Protein AF-A0A955I783-F1 (afdb_monomer)

Secondary structure (DSSP, 8-state):
-------TT----BTT-BHHHHHHHH-PPPSS-TTSBHHHHHHHTT-HHHHHHSB----

Foldseek 3Di:
DDPPPPPPDPPAQAQQDFQLVCCVPPVDDDPDDRNDGPLNVCVVVVNNVVNVVGDHDDD

Organism: NCBI:txid2099670

Radius of gyration: 13.58 Å; Cα contacts (8 Å, |Δi|>4): 61; chains: 1; bounding box: 23×46×25 Å

Mean predicted aligned error: 8.34 Å

pLDDT: mean 79.58, std 15.78, range [42.12, 93.5]

Sequence (59 aa):
MRKVKKDKNQIILTRNTKVSELKELYGIELSVDPNTKLGDYLREGGFPSLVDMMVEGDK

Structure (mmCIF, N/CA/C/O backbone):
data_AF-A0A955I783-F1
#
_entry.id   AF-A0A955I783-F1
#
loop_
_atom_site.group_PDB
_atom_site.id
_atom_site.type_symbol
_atom_site.label_atom_id
_atom_site.label_alt_id
_atom_site.label_comp_id
_atom_site.label_asym_id
_atom_site.label_entity_id
_atom_site.label_seq_id
_atom_site.pdbx_PDB_ins_code
_atom_site.Cartn_x
_atom_site.Cartn_y
_atom_site.Cartn_z
_atom_site.occupancy
_atom_site.B_iso_or_equiv
_atom_site.auth_seq_id
_atom_site.auth_comp_id
_atom_site.auth_asym_id
_atom_site.auth_atom_id
_atom_site.pdbx_PDB_model_num
ATOM 1 N N . MET A 1 1 ? -2.571 37.954 11.044 1.00 42.12 1 MET A N 1
ATOM 2 C CA . MET A 1 1 ? -2.148 36.548 11.244 1.00 42.12 1 MET A CA 1
ATOM 3 C C . MET A 1 1 ? -3.268 35.619 10.780 1.00 42.12 1 MET A C 1
ATOM 5 O O . MET A 1 1 ? -4.282 35.522 11.460 1.00 42.12 1 MET A O 1
ATOM 9 N N . ARG A 1 2 ? -3.157 35.005 9.592 1.00 46.06 2 ARG A N 1
ATOM 10 C CA . ARG A 1 2 ? -4.166 34.044 9.108 1.00 46.06 2 ARG A CA 1
ATOM 11 C C . ARG A 1 2 ? -3.990 32.727 9.874 1.00 46.06 2 ARG A C 1
ATOM 13 O O . ARG A 1 2 ? -2.976 32.059 9.714 1.00 46.06 2 ARG A O 1
ATOM 20 N N . LYS A 1 3 ? -4.953 32.382 10.735 1.00 52.53 3 LYS A N 1
ATOM 21 C CA . LYS A 1 3 ? -5.034 31.069 11.391 1.00 52.53 3 LYS A CA 1
ATOM 22 C C . LYS A 1 3 ? -5.380 30.030 10.324 1.00 52.53 3 LYS A C 1
ATOM 24 O O . LYS A 1 3 ? -6.532 29.946 9.908 1.00 52.53 3 LYS A O 1
ATOM 29 N N . VAL A 1 4 ? -4.392 29.262 9.875 1.00 53.06 4 VAL A N 1
ATOM 30 C CA . VAL A 1 4 ? -4.629 28.058 9.074 1.00 53.06 4 VAL A CA 1
ATOM 31 C C . VAL A 1 4 ? -5.310 27.053 10.005 1.00 53.06 4 VAL A C 1
ATOM 33 O O . VAL A 1 4 ? -4.664 26.463 10.870 1.00 53.06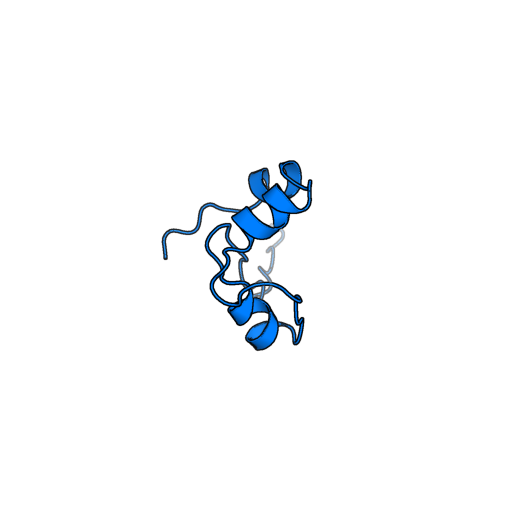 4 VAL A O 1
ATOM 36 N N . LYS A 1 5 ? -6.636 26.916 9.902 1.00 45.75 5 LYS A N 1
ATOM 37 C CA . LYS A 1 5 ? -7.343 25.778 10.494 1.00 45.75 5 LYS A CA 1
ATOM 38 C C . LYS A 1 5 ? -6.821 24.542 9.764 1.00 45.75 5 LYS A C 1
ATOM 40 O O . LYS A 1 5 ? -7.138 24.347 8.600 1.00 45.75 5 LYS A O 1
ATOM 45 N N . LYS A 1 6 ? -5.967 23.753 10.420 1.00 51.03 6 LYS A N 1
ATOM 46 C CA . LYS A 1 6 ? -5.680 22.388 9.976 1.00 51.03 6 LYS A CA 1
ATOM 47 C C . LYS A 1 6 ? -6.985 21.607 10.101 1.00 51.03 6 LYS A C 1
ATOM 49 O O . LYS A 1 6 ? -7.410 21.317 11.220 1.00 51.03 6 LYS A O 1
ATOM 54 N N . ASP A 1 7 ? -7.634 21.343 8.974 1.00 54.97 7 ASP A N 1
ATOM 55 C CA . ASP A 1 7 ? -8.713 20.367 8.880 1.00 54.97 7 ASP A CA 1
ATOM 56 C C . ASP A 1 7 ? -8.225 19.036 9.467 1.00 54.97 7 ASP A C 1
ATOM 58 O O . ASP A 1 7 ? -7.233 18.456 9.028 1.00 54.97 7 ASP A O 1
ATOM 62 N N . LYS A 1 8 ? -8.884 18.604 10.542 1.00 51.84 8 LYS A N 1
ATOM 63 C CA . LYS A 1 8 ? -8.439 17.542 11.457 1.00 51.84 8 LYS A CA 1
ATOM 64 C C . LYS A 1 8 ? -8.654 16.111 10.940 1.00 51.84 8 LYS A C 1
ATOM 66 O O . LYS A 1 8 ? -8.570 15.186 11.735 1.00 51.84 8 LYS A O 1
ATOM 71 N N . ASN A 1 9 ? -8.899 15.904 9.646 1.00 52.41 9 ASN A N 1
ATOM 72 C CA . ASN A 1 9 ? -9.343 14.597 9.140 1.00 52.41 9 ASN A CA 1
ATOM 73 C C . ASN A 1 9 ? -8.565 14.053 7.933 1.00 52.41 9 ASN A C 1
ATOM 75 O O . ASN A 1 9 ? -9.045 13.144 7.262 1.00 52.41 9 ASN A O 1
ATOM 79 N N . GLN A 1 10 ? -7.364 14.564 7.650 1.00 57.94 10 GLN A N 1
ATOM 80 C CA . GLN A 1 10 ? -6.491 13.912 6.672 1.00 57.94 10 GLN A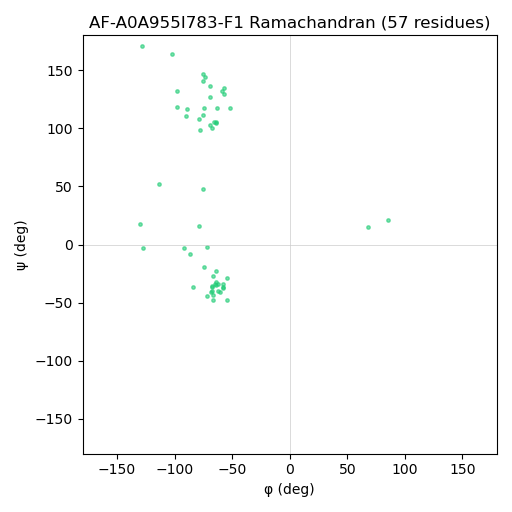 CA 1
ATOM 81 C C . GLN A 1 10 ? -5.830 12.698 7.324 1.00 57.94 10 GLN A C 1
ATOM 83 O O . GLN A 1 10 ? -4.850 12.832 8.055 1.00 57.94 10 GLN A O 1
ATOM 88 N N . ILE A 1 11 ? -6.393 11.514 7.081 1.00 67.81 11 ILE A N 1
ATOM 89 C CA . ILE A 1 11 ? -5.693 10.261 7.353 1.00 67.81 11 ILE A CA 1
ATOM 90 C C . ILE A 1 11 ? -4.470 10.244 6.439 1.00 67.81 11 ILE A C 1
ATOM 92 O O . ILE A 1 11 ? -4.594 10.325 5.216 1.00 67.81 11 ILE A O 1
ATOM 96 N N . ILE A 1 12 ? -3.284 10.229 7.042 1.00 72.38 12 ILE A N 1
ATOM 97 C CA . ILE A 1 12 ? -2.032 10.241 6.294 1.00 72.38 12 ILE A CA 1
ATOM 98 C C . ILE A 1 12 ? -1.790 8.821 5.796 1.00 72.38 12 ILE A C 1
ATOM 100 O O . ILE A 1 12 ? -1.456 7.930 6.573 1.00 72.38 12 ILE A O 1
ATOM 104 N N . LEU A 1 13 ? -1.952 8.621 4.490 1.00 82.00 13 LEU A N 1
ATOM 105 C CA . LEU A 1 13 ? -1.520 7.403 3.820 1.00 82.00 13 LEU A CA 1
ATOM 106 C C . LEU A 1 13 ? 0.002 7.430 3.683 1.00 82.00 13 LEU A C 1
ATOM 108 O O . LEU A 1 13 ? 0.581 8.301 3.036 1.00 82.00 13 LEU A O 1
ATOM 112 N N . THR A 1 14 ? 0.651 6.463 4.313 1.00 88.50 14 THR A N 1
ATOM 113 C CA . THR A 1 14 ? 2.103 6.272 4.279 1.00 88.50 14 THR A CA 1
ATOM 114 C C . THR A 1 14 ? 2.474 5.139 3.332 1.00 88.50 14 THR A C 1
ATOM 116 O O . THR A 1 14 ? 1.631 4.303 2.991 1.00 88.50 14 THR A O 1
ATOM 119 N N . ARG A 1 15 ? 3.753 5.055 2.949 1.00 88.75 15 ARG A N 1
ATOM 120 C CA . ARG A 1 15 ? 4.272 3.951 2.117 1.00 88.75 15 ARG A CA 1
ATOM 121 C C . ARG A 1 15 ? 3.983 2.565 2.711 1.00 88.75 15 ARG A C 1
AT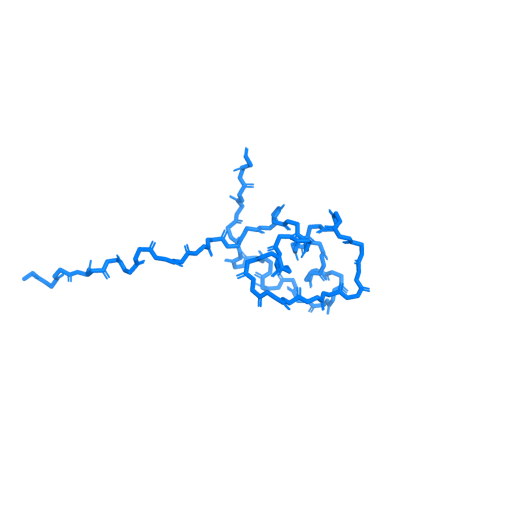OM 123 O O . ARG A 1 15 ? 3.830 1.610 1.959 1.00 88.75 15 ARG A O 1
ATOM 130 N N . ASN A 1 16 ? 3.884 2.470 4.038 1.00 89.94 16 ASN A N 1
ATOM 131 C CA . ASN A 1 16 ? 3.658 1.229 4.784 1.00 89.94 16 ASN A CA 1
ATOM 132 C C . ASN A 1 16 ? 2.178 0.915 5.057 1.00 89.94 16 ASN A C 1
ATOM 134 O O . ASN A 1 16 ? 1.887 -0.134 5.636 1.00 89.94 16 ASN A O 1
ATOM 138 N N . THR A 1 17 ? 1.257 1.796 4.654 1.00 89.38 17 THR A N 1
ATOM 139 C CA . THR A 1 17 ? -0.191 1.551 4.761 1.00 89.38 17 THR A CA 1
ATOM 140 C C . THR A 1 17 ? -0.534 0.292 3.986 1.00 89.38 17 THR A C 1
ATOM 142 O O . THR A 1 17 ? -0.103 0.146 2.842 1.00 89.38 17 THR A O 1
ATOM 145 N N . LYS A 1 18 ? -1.292 -0.622 4.583 1.00 91.81 18 LYS A N 1
ATOM 146 C CA . LYS A 1 18 ? -1.742 -1.819 3.872 1.00 91.81 18 LYS A CA 1
ATOM 147 C C . LYS A 1 18 ? -2.857 -1.463 2.904 1.00 91.81 18 LYS A C 1
ATOM 149 O O . LYS A 1 18 ? -3.712 -0.632 3.197 1.00 91.81 18 LYS A O 1
ATOM 154 N N . VAL A 1 19 ? -2.906 -2.157 1.777 1.00 90.19 19 VAL A N 1
ATOM 155 C CA . VAL A 1 19 ? -4.019 -2.036 0.833 1.00 90.19 19 VAL A CA 1
ATOM 156 C C . VAL A 1 19 ? -5.360 -2.365 1.5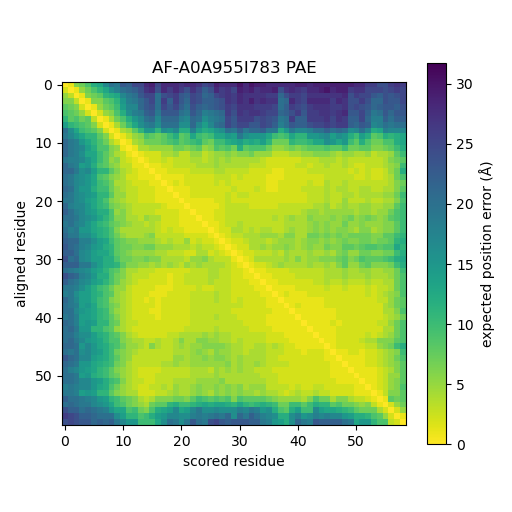01 1.00 90.19 19 VAL A C 1
ATOM 158 O O . VAL A 1 19 ? -6.355 -1.703 1.217 1.00 90.19 19 VAL A O 1
ATOM 161 N N . SER A 1 20 ? -5.394 -3.307 2.451 1.00 89.88 20 SER A N 1
ATOM 162 C CA . SER A 1 20 ? -6.603 -3.597 3.234 1.00 89.88 20 SER A CA 1
ATOM 163 C C . SER A 1 20 ? -7.145 -2.385 3.996 1.00 89.88 20 SER A C 1
ATOM 165 O O . SER A 1 20 ? -8.358 -2.209 4.072 1.00 89.88 20 SER A O 1
ATOM 167 N N . GLU A 1 21 ? -6.261 -1.527 4.515 1.00 88.44 21 GLU A N 1
ATOM 168 C CA . GLU A 1 21 ? -6.642 -0.331 5.275 1.00 88.44 21 GLU A CA 1
ATOM 169 C C . GLU A 1 21 ? -7.356 0.682 4.352 1.00 88.44 21 GLU A C 1
ATOM 171 O O . GLU A 1 21 ? -8.232 1.417 4.798 1.00 88.44 21 GLU A O 1
ATOM 176 N N . LEU A 1 22 ? -7.086 0.679 3.038 1.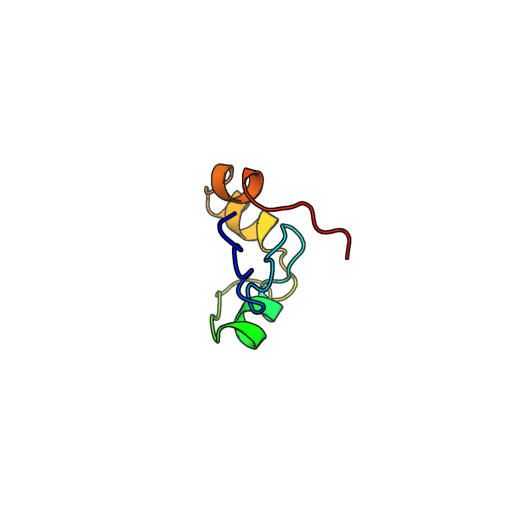00 87.06 22 LEU A N 1
ATOM 177 C CA . LEU A 1 22 ? -7.804 1.528 2.074 1.00 87.06 22 LEU A CA 1
ATOM 178 C C . LEU A 1 22 ? -9.272 1.133 1.913 1.00 87.06 22 LEU A C 1
ATOM 180 O O . LEU A 1 22 ? -10.133 2.002 1.754 1.00 87.06 22 LEU A O 1
ATOM 184 N N . LYS A 1 23 ? -9.565 -0.167 1.989 1.00 84.88 23 LYS A N 1
ATOM 185 C CA . LYS A 1 23 ? -10.939 -0.669 1.958 1.00 84.88 23 LYS A CA 1
ATOM 186 C C . LYS A 1 23 ? -11.702 -0.232 3.203 1.00 84.88 23 LYS A C 1
ATOM 188 O O . LYS A 1 23 ? -12.835 0.220 3.086 1.00 84.88 23 LYS A O 1
ATOM 193 N N . GLU A 1 24 ? -11.078 -0.319 4.374 1.00 84.25 24 GLU A N 1
ATOM 194 C CA . GLU A 1 24 ? -11.700 0.081 5.642 1.00 84.25 24 GLU A CA 1
ATOM 195 C C . GLU A 1 24 ? -11.936 1.593 5.726 1.00 84.25 24 GLU A C 1
ATOM 197 O O . GLU A 1 24 ? -12.983 2.033 6.195 1.00 84.25 24 GLU A O 1
ATOM 202 N N . LEU A 1 25 ? -10.981 2.391 5.246 1.00 85.06 25 LEU A N 1
ATOM 203 C CA . LEU A 1 25 ? -11.027 3.848 5.358 1.00 85.06 25 LEU A CA 1
ATOM 204 C C . LEU A 1 25 ? -11.852 4.523 4.260 1.00 85.06 25 LEU A C 1
ATOM 206 O O . LEU A 1 25 ? -12.513 5.529 4.517 1.00 85.06 25 LEU A O 1
ATOM 210 N N . TYR A 1 26 ? -11.791 3.996 3.037 1.00 83.94 26 TYR A N 1
ATOM 211 C CA . TYR A 1 26 ? -12.324 4.662 1.847 1.00 83.94 26 TYR A CA 1
ATOM 212 C C . TYR A 1 26 ? -13.286 3.792 1.033 1.00 83.94 26 TYR A C 1
ATOM 214 O O . TYR A 1 26 ? -13.821 4.264 0.033 1.00 83.94 26 TYR A O 1
ATOM 222 N N . GLY A 1 27 ? -13.508 2.530 1.419 1.00 84.62 27 GLY A N 1
ATOM 223 C CA . GLY A 1 27 ? -14.319 1.590 0.638 1.00 84.62 27 GLY A CA 1
ATOM 224 C C . GLY A 1 27 ? -13.679 1.192 -0.695 1.00 84.62 27 GLY A C 1
ATOM 225 O O . GLY A 1 27 ? -14.365 0.663 -1.565 1.00 84.62 27 GLY A O 1
ATOM 226 N N . ILE A 1 28 ? -12.381 1.463 -0.875 1.00 83.69 28 ILE A N 1
ATOM 227 C CA . ILE A 1 28 ? -11.651 1.163 -2.108 1.00 83.69 28 ILE A CA 1
ATOM 228 C C . ILE A 1 28 ? -11.089 -0.249 -2.008 1.00 83.69 28 ILE A C 1
ATOM 230 O O . ILE A 1 28 ? -10.230 -0.528 -1.174 1.00 83.69 28 ILE A O 1
ATOM 234 N N . GLU A 1 29 ? -11.552 -1.132 -2.884 1.00 83.69 29 GLU A N 1
ATOM 235 C CA . GLU A 1 29 ? -10.997 -2.471 -3.025 1.00 83.69 29 GLU A CA 1
ATOM 236 C C . GLU A 1 29 ? -10.018 -2.497 -4.198 1.00 83.69 29 GLU A C 1
ATOM 238 O O . GLU A 1 29 ? -10.384 -2.230 -5.342 1.00 83.69 29 GLU A O 1
ATOM 243 N N . LEU A 1 30 ? -8.758 -2.805 -3.903 1.00 82.94 30 LEU A N 1
ATOM 244 C CA . LEU A 1 30 ? -7.759 -3.096 -4.921 1.00 82.94 30 LEU A CA 1
ATOM 245 C C . LEU A 1 30 ? -7.659 -4.618 -5.041 1.00 82.94 30 LEU A C 1
ATOM 247 O O . LEU A 1 30 ? -7.549 -5.307 -4.028 1.00 82.94 30 LEU A O 1
ATOM 251 N N . SER A 1 31 ? -7.691 -5.146 -6.265 1.00 86.44 31 SER A N 1
ATOM 252 C CA . SER A 1 31 ? -7.605 -6.589 -6.554 1.00 86.44 31 SER A CA 1
ATOM 253 C C . SER A 1 31 ? -6.179 -7.139 -6.397 1.00 86.44 31 SER A C 1
ATOM 255 O O . SER A 1 31 ? -5.663 -7.820 -7.279 1.00 86.44 31 SER A O 1
ATOM 257 N N . VAL A 1 32 ? -5.522 -6.806 -5.290 1.00 86.81 32 VAL A N 1
ATOM 258 C CA . VAL A 1 32 ? -4.174 -7.250 -4.919 1.00 86.81 32 VAL A CA 1
ATOM 259 C C . VAL A 1 32 ? -4.190 -7.821 -3.506 1.00 86.81 32 VAL A C 1
ATOM 261 O O . VAL A 1 32 ? -5.196 -7.715 -2.802 1.00 86.81 32 VAL A O 1
ATOM 264 N N . ASP A 1 33 ? -3.086 -8.442 -3.086 1.00 90.44 33 ASP A N 1
ATOM 265 C CA . ASP A 1 33 ? -3.002 -9.002 -1.739 1.00 90.44 33 ASP A CA 1
ATOM 266 C C . ASP A 1 33 ? -3.272 -7.911 -0.675 1.00 90.44 33 ASP A C 1
ATOM 268 O O . ASP A 1 33 ? -2.675 -6.830 -0.722 1.00 90.44 33 ASP A O 1
ATOM 272 N N . PRO A 1 34 ? -4.178 -8.156 0.290 1.00 88.88 34 PRO A N 1
ATOM 273 C CA . PRO A 1 34 ? -4.575 -7.157 1.281 1.00 88.88 34 PRO A CA 1
ATOM 274 C C . PRO A 1 3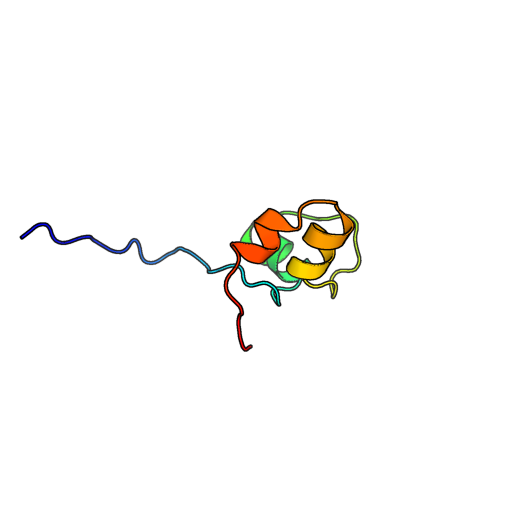4 ? -3.428 -6.727 2.206 1.00 88.88 34 PRO A C 1
ATOM 276 O O . PRO A 1 34 ? -3.478 -5.637 2.777 1.00 88.88 34 PRO A O 1
ATOM 279 N N . ASN A 1 35 ? -2.393 -7.556 2.364 1.00 90.44 35 ASN A N 1
ATOM 280 C CA . ASN A 1 35 ? -1.203 -7.233 3.143 1.00 90.44 35 ASN A CA 1
ATOM 281 C C . ASN A 1 35 ? -0.138 -6.488 2.339 1.00 90.44 35 ASN A C 1
ATOM 283 O O . ASN A 1 35 ? 0.827 -6.017 2.948 1.00 90.44 35 ASN A O 1
ATOM 287 N N . THR A 1 36 ? -0.305 -6.348 1.021 1.00 92.62 36 THR A N 1
ATOM 288 C CA . THR A 1 36 ? 0.576 -5.524 0.196 1.00 92.62 36 THR A CA 1
ATOM 289 C C . THR A 1 36 ? 0.582 -4.098 0.725 1.00 92.62 36 THR A C 1
ATOM 291 O O . THR A 1 36 ? -0.458 -3.516 1.051 1.00 92.62 36 THR A O 1
ATOM 294 N N . LYS A 1 37 ? 1.779 -3.525 0.826 1.00 92.94 37 LYS A N 1
ATOM 295 C CA . LYS A 1 37 ? 1.954 -2.126 1.196 1.00 92.94 37 LYS A CA 1
ATOM 296 C C . LYS A 1 37 ? 1.586 -1.237 0.016 1.00 92.94 37 LYS A C 1
ATOM 298 O O . LYS A 1 37 ? 1.959 -1.513 -1.120 1.00 92.94 37 LYS A O 1
ATOM 303 N N . LEU A 1 38 ? 0.921 -0.124 0.289 1.00 90.19 38 LEU A N 1
ATOM 304 C CA . LEU A 1 38 ? 0.516 0.850 -0.717 1.00 90.19 38 LEU A CA 1
ATOM 305 C C . LEU A 1 38 ? 1.713 1.395 -1.508 1.00 90.19 38 LEU A C 1
ATOM 307 O O . LEU A 1 38 ? 1.614 1.579 -2.717 1.00 90.19 38 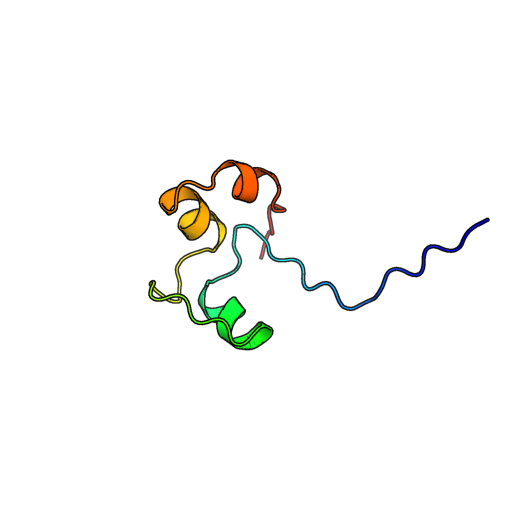LEU A O 1
ATOM 311 N N . GLY A 1 39 ? 2.857 1.603 -0.848 1.00 92.06 39 GLY A N 1
ATOM 312 C CA . GLY A 1 39 ? 4.086 2.011 -1.526 1.00 92.06 39 GLY A CA 1
ATOM 313 C C . GLY A 1 39 ? 4.579 0.976 -2.542 1.00 92.06 39 GLY A C 1
ATOM 314 O O . GLY A 1 39 ? 4.991 1.351 -3.636 1.00 92.06 39 GLY A O 1
ATOM 315 N N . ASP A 1 40 ? 4.493 -0.313 -2.212 1.00 93.06 40 ASP A N 1
ATOM 316 C CA . ASP A 1 40 ? 4.903 -1.392 -3.115 1.00 93.06 40 ASP A CA 1
ATOM 317 C C . ASP A 1 40 ? 3.907 -1.535 -4.270 1.00 93.06 40 ASP A C 1
ATOM 319 O O . ASP A 1 40 ? 4.319 -1.542 -5.426 1.00 93.06 40 ASP A O 1
ATOM 323 N N . TYR A 1 41 ? 2.602 -1.488 -3.978 1.00 92.44 41 TYR A N 1
ATOM 324 C CA . TYR A 1 41 ? 1.542 -1.487 -4.993 1.00 92.44 41 TYR A CA 1
ATOM 325 C C . TYR A 1 41 ? 1.717 -0.362 -6.026 1.00 92.44 41 TYR A C 1
ATOM 327 O O . TYR A 1 41 ? 1.656 -0.595 -7.232 1.00 92.44 41 TYR A O 1
ATOM 335 N N . LEU A 1 42 ? 1.961 0.869 -5.569 1.00 91.94 42 LEU A N 1
ATOM 336 C CA . LEU A 1 42 ? 2.160 2.014 -6.460 1.00 91.94 42 LEU A CA 1
ATOM 337 C C . LEU A 1 42 ? 3.460 1.899 -7.259 1.00 91.94 42 LEU A C 1
ATOM 339 O O . LEU A 1 42 ? 3.490 2.281 -8.428 1.00 91.94 42 LEU A O 1
ATOM 343 N N . ARG A 1 43 ? 4.529 1.362 -6.663 1.00 93.06 43 ARG A N 1
ATOM 344 C CA . ARG A 1 43 ? 5.805 1.153 -7.354 1.00 93.06 43 ARG A CA 1
ATOM 345 C C . ARG A 1 43 ? 5.681 0.094 -8.449 1.00 93.06 43 ARG A C 1
ATOM 347 O O . ARG A 1 43 ? 6.106 0.353 -9.572 1.00 93.06 43 ARG A O 1
ATOM 354 N N . GLU A 1 44 ? 5.073 -1.050 -8.145 1.00 92.94 44 GLU A N 1
ATOM 355 C CA . GLU A 1 44 ? 4.808 -2.128 -9.108 1.00 92.94 44 GLU A CA 1
ATOM 356 C C . GLU A 1 44 ? 3.832 -1.689 -10.207 1.00 92.94 44 GLU A C 1
ATOM 358 O O . GLU A 1 44 ? 4.002 -2.052 -11.368 1.00 92.94 44 GLU A O 1
ATOM 363 N N . GLY A 1 45 ? 2.863 -0.835 -9.866 1.00 90.38 45 GLY A N 1
ATOM 364 C CA . GLY A 1 45 ? 1.929 -0.227 -10.814 1.00 90.38 45 GLY A CA 1
ATOM 365 C C . GLY A 1 45 ? 2.538 0.840 -11.733 1.00 90.38 45 GLY A C 1
ATOM 366 O O . GLY A 1 45 ? 1.827 1.373 -12.582 1.00 90.38 45 GLY A O 1
ATOM 367 N N . GLY A 1 46 ? 3.827 1.171 -11.585 1.00 93.50 46 GLY A N 1
ATOM 368 C CA . GLY A 1 46 ? 4.510 2.157 -12.430 1.00 93.50 46 GLY A CA 1
ATOM 369 C C . GLY A 1 46 ? 4.357 3.610 -11.970 1.00 93.50 46 GLY A C 1
ATOM 370 O O . GLY A 1 46 ? 4.588 4.528 -12.756 1.00 93.50 46 GLY A O 1
ATOM 371 N N . PHE A 1 47 ? 4.023 3.837 -10.697 1.00 92.69 47 PHE A N 1
ATOM 372 C CA . PHE A 1 47 ? 3.872 5.162 -10.085 1.00 92.69 47 PHE A CA 1
ATOM 373 C C . PHE A 1 47 ? 4.934 5.466 -9.003 1.00 92.69 47 PHE A C 1
ATOM 375 O O . PHE A 1 47 ? 4.580 5.870 -7.891 1.00 92.69 47 PHE A O 1
ATOM 382 N N . PRO A 1 48 ? 6.245 5.318 -9.280 1.00 90.19 48 PRO A N 1
ATOM 383 C CA . PRO A 1 48 ? 7.291 5.520 -8.273 1.00 90.19 48 PRO A CA 1
ATOM 384 C C . PRO A 1 48 ? 7.326 6.954 -7.725 1.00 90.19 48 PRO A C 1
ATOM 386 O O . PRO A 1 48 ? 7.540 7.145 -6.533 1.00 90.19 48 PRO A O 1
ATOM 389 N N . SER A 1 49 ? 7.016 7.958 -8.549 1.00 90.25 49 SER A N 1
ATOM 390 C CA . SER A 1 49 ? 6.967 9.360 -8.119 1.00 90.25 49 SER A CA 1
ATOM 391 C C . SER A 1 49 ? 5.885 9.630 -7.070 1.00 90.25 49 SER A C 1
ATOM 393 O O . SER A 1 49 ? 6.083 10.472 -6.198 1.00 90.25 49 SER A O 1
ATOM 395 N N . LEU A 1 50 ? 4.760 8.904 -7.113 1.00 88.38 50 LEU A N 1
ATOM 396 C CA . LEU A 1 50 ? 3.736 8.995 -6.071 1.00 88.38 50 LEU A CA 1
ATOM 397 C C . LEU A 1 50 ? 4.259 8.419 -4.756 1.00 88.38 50 LEU A C 1
ATOM 399 O O . LEU A 1 50 ? 4.057 9.028 -3.712 1.00 88.38 50 LEU A O 1
ATOM 403 N N . VAL A 1 51 ? 4.986 7.300 -4.807 1.00 89.06 51 VAL A N 1
ATOM 404 C CA . VAL A 1 51 ? 5.623 6.697 -3.625 1.00 89.06 51 VAL A CA 1
ATOM 405 C C . VAL A 1 51 ? 6.630 7.656 -2.997 1.00 89.06 51 VAL A C 1
ATOM 407 O O . VAL A 1 51 ? 6.666 7.793 -1.774 1.00 89.06 51 VAL A O 1
ATOM 410 N N . ASP A 1 52 ? 7.406 8.364 -3.815 1.00 87.44 52 ASP A N 1
ATOM 411 C CA . ASP A 1 52 ? 8.396 9.328 -3.335 1.00 87.44 52 ASP A CA 1
ATOM 412 C C . ASP A 1 52 ? 7.746 10.521 -2.620 1.00 87.44 52 ASP A C 1
ATOM 414 O O . ASP A 1 52 ? 8.281 10.999 -1.620 1.00 87.44 52 ASP A O 1
ATOM 418 N N . MET A 1 53 ? 6.557 10.944 -3.069 1.00 86.69 53 MET A N 1
ATOM 419 C CA . MET A 1 53 ? 5.751 11.985 -2.416 1.00 86.69 53 MET A CA 1
ATOM 420 C C . MET A 1 53 ? 5.059 11.509 -1.129 1.00 86.69 53 MET A C 1
ATOM 422 O O . MET A 1 53 ? 4.651 12.340 -0.315 1.00 86.69 53 MET A O 1
ATOM 426 N N . MET A 1 54 ? 4.904 10.196 -0.929 1.00 87.38 54 MET A N 1
ATOM 427 C CA . MET A 1 54 ? 4.334 9.649 0.302 1.00 87.38 54 MET A CA 1
ATOM 428 C C . MET A 1 54 ? 5.327 9.742 1.459 1.00 87.38 54 MET A C 1
ATOM 430 O O . MET A 1 54 ? 6.528 9.518 1.302 1.00 87.38 54 MET A O 1
ATOM 434 N N . VAL A 1 55 ? 4.790 9.991 2.652 1.00 82.38 55 VAL A N 1
ATOM 435 C CA . VAL A 1 55 ? 5.564 10.018 3.895 1.00 82.38 55 VAL A CA 1
ATOM 436 C C . VAL A 1 55 ? 6.022 8.596 4.244 1.00 82.38 55 VAL A C 1
ATOM 438 O O . VAL A 1 55 ? 5.239 7.639 4.154 1.00 82.38 55 VAL A O 1
ATOM 441 N N . GLU A 1 56 ? 7.281 8.448 4.662 1.00 72.12 56 GL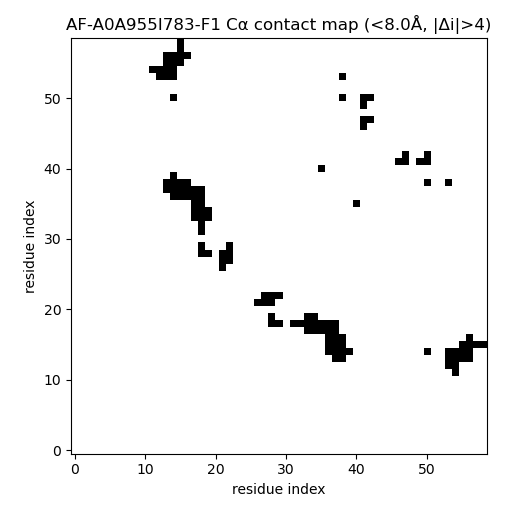U A N 1
ATOM 442 C CA . G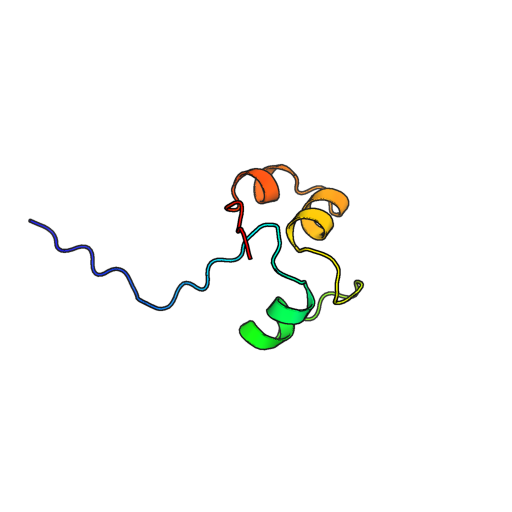LU A 1 56 ? 7.725 7.252 5.383 1.00 72.12 56 GLU A CA 1
ATOM 443 C C . GLU A 1 56 ? 7.011 7.217 6.733 1.00 72.12 56 GLU A C 1
ATOM 445 O O . GLU A 1 56 ? 7.274 8.023 7.620 1.00 72.12 56 GLU A O 1
ATOM 450 N N . GLY A 1 57 ? 6.031 6.327 6.854 1.00 59.94 57 GLY A N 1
ATOM 451 C CA . GLY A 1 57 ? 5.367 6.063 8.120 1.00 59.94 57 GLY A CA 1
ATOM 452 C C . GLY A 1 57 ? 6.096 4.957 8.852 1.00 59.94 57 GLY A C 1
ATOM 453 O O . GLY A 1 57 ? 6.015 3.810 8.411 1.00 59.94 57 GLY A O 1
ATOM 454 N N . ASP A 1 58 ? 6.769 5.282 9.951 1.00 54.69 58 ASP A N 1
ATOM 455 C CA . ASP A 1 58 ? 7.046 4.298 10.998 1.00 54.69 58 ASP A CA 1
ATOM 456 C C . ASP A 1 58 ? 5.712 3.950 11.667 1.00 54.69 58 ASP A C 1
ATOM 458 O O . ASP A 1 58 ? 4.926 4.842 11.998 1.00 54.69 58 ASP A O 1
ATOM 462 N N . LYS A 1 59 ? 5.412 2.652 11.729 1.00 49.00 59 LYS A N 1
ATOM 463 C CA . LYS A 1 59 ? 4.116 2.123 12.158 1.00 49.00 59 LYS A CA 1
ATOM 464 C C . LYS A 1 59 ? 3.978 2.144 13.676 1.00 49.00 59 LYS A C 1
ATOM 466 O O . LYS A 1 59 ? 4.973 1.800 14.348 1.00 49.00 59 LYS A O 1
#

Solvent-accessible surface area (backbone atoms only — not comparable to full-atom values): 3694 Å² total; per-residue (Å²): 134,86,81,78,77,76,76,91,74,76,79,81,72,23,34,64,38,34,41,46,54,40,31,76,75,69,70,44,82,66,102,59,65,49,79,42,27,42,28,56,53,33,41,76,71,71,36,51,70,59,38,68,74,34,50,87,50,87,129

Nearest PDB structures (foldseek):
  6tqe-assembly1_A  TM=3.377E-01  e=8.860E+00  Mycobacterium tuberculosis